Protein AF-E9SCT5-F1 (afdb_monomer_lite)

Foldseek 3Di:
DDDDDDPPPPPPLKDKDWDWDADPLRPWIKIKIFIGRNNDTDDIDDIGTDDSVRVQVVCVVVVRHDDVVVSVVVVD

Organism: NCBI:txid246199

Sequence (76 aa):
MRLKPVNYYAIKNSYIMGMLYSEEDFSENFIQLLHFDGERQTGRSDIFPVDIETAVKALAKVGIMIDLKKIHEEKA

Radius of gyration: 16.74 Å; chains: 1; bounding box: 39×41×41 Å

Structure (mmCIF, N/CA/C/O backbone):
data_AF-E9SCT5-F1
#
_entry.id   AF-E9SCT5-F1
#
loop_
_atom_site.group_PDB
_atom_site.id
_atom_site.type_symbol
_atom_site.label_atom_id
_atom_site.label_alt_id
_atom_site.label_comp_id
_atom_site.label_asym_id
_atom_site.label_entity_id
_atom_site.label_seq_id
_atom_site.pdbx_PDB_ins_code
_atom_site.Cartn_x
_atom_site.Cartn_y
_atom_site.Cartn_z
_atom_site.occupancy
_atom_site.B_iso_or_equiv
_atom_site.auth_seq_id
_atom_site.auth_comp_id
_atom_site.auth_asym_id
_atom_site.auth_atom_id
_atom_site.pdbx_PDB_model_num
ATOM 1 N N . MET A 1 1 ? -22.028 30.972 -6.965 1.00 47.25 1 MET A N 1
ATOM 2 C CA . MET A 1 1 ? -21.742 30.055 -5.839 1.00 47.25 1 MET A CA 1
ATOM 3 C C . MET A 1 1 ? -20.273 30.226 -5.456 1.00 47.25 1 MET A C 1
ATOM 5 O O . MET A 1 1 ? -19.421 29.960 -6.289 1.00 47.25 1 MET A O 1
ATOM 9 N N . ARG A 1 2 ? -19.962 30.783 -4.275 1.00 65.19 2 ARG A N 1
ATOM 10 C CA . ARG A 1 2 ? -18.576 30.987 -3.803 1.00 65.19 2 ARG A CA 1
ATOM 11 C C . ARG A 1 2 ? -18.222 29.821 -2.881 1.00 65.19 2 ARG A C 1
ATOM 13 O O . ARG A 1 2 ? -18.793 29.720 -1.799 1.00 65.19 2 ARG A O 1
ATOM 20 N N . LEU A 1 3 ? -17.341 28.930 -3.326 1.00 63.03 3 LEU A N 1
ATOM 21 C CA . LEU A 1 3 ? -16.862 27.821 -2.501 1.00 63.03 3 LEU A CA 1
ATOM 22 C C . LEU A 1 3 ? -15.986 28.380 -1.372 1.00 63.03 3 LEU A C 1
ATOM 24 O O . LEU A 1 3 ? -15.079 29.171 -1.629 1.00 63.03 3 LEU A O 1
ATOM 28 N N . LYS A 1 4 ? -16.276 27.993 -0.126 1.00 61.38 4 LYS A N 1
ATOM 29 C CA . LYS A 1 4 ? -15.397 28.239 1.023 1.00 61.38 4 LYS A CA 1
ATOM 30 C C . LYS A 1 4 ? -14.551 26.987 1.261 1.00 61.38 4 LYS A C 1
ATOM 32 O O . LYS A 1 4 ? -15.126 25.899 1.281 1.00 61.38 4 LYS A O 1
ATOM 37 N N . PRO A 1 5 ? -13.230 27.116 1.456 1.00 57.00 5 PRO A N 1
ATOM 38 C CA . PRO A 1 5 ? -12.417 25.988 1.880 1.00 57.00 5 PRO A CA 1
ATOM 39 C C . PRO A 1 5 ? -12.898 25.527 3.258 1.00 57.00 5 PRO A C 1
ATOM 41 O O . PRO A 1 5 ? -13.016 26.324 4.189 1.00 57.00 5 PRO A O 1
ATOM 44 N N . VAL A 1 6 ? -13.215 24.242 3.367 1.00 57.03 6 VAL A N 1
ATOM 45 C CA . VAL A 1 6 ? -13.495 23.589 4.643 1.00 57.03 6 VAL A CA 1
ATOM 46 C C . VAL A 1 6 ? -12.205 22.896 5.051 1.00 57.03 6 VAL A C 1
ATOM 48 O O . VAL A 1 6 ? -11.753 21.986 4.359 1.00 57.03 6 VAL A O 1
ATOM 51 N N . ASN A 1 7 ? -11.595 23.339 6.152 1.00 52.44 7 ASN A N 1
ATOM 52 C CA . ASN A 1 7 ? -10.479 22.618 6.753 1.00 52.44 7 ASN A CA 1
ATOM 53 C C . ASN A 1 7 ? -11.017 21.306 7.322 1.00 52.44 7 ASN A C 1
ATOM 55 O O . ASN A 1 7 ? -11.651 21.278 8.376 1.00 52.44 7 ASN A O 1
ATOM 59 N N . TYR A 1 8 ? -10.791 20.219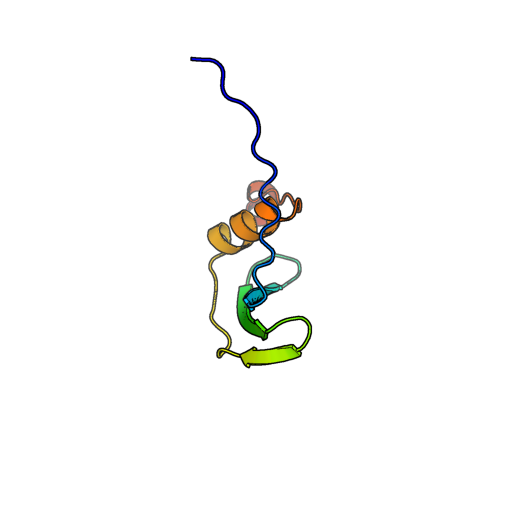 6.591 1.00 51.06 8 TYR A N 1
ATOM 60 C CA . TYR A 1 8 ? -11.100 18.871 7.035 1.00 51.06 8 TYR A CA 1
ATOM 61 C C . TYR A 1 8 ? -10.010 18.447 8.028 1.00 51.06 8 TYR A C 1
ATOM 63 O O . TYR A 1 8 ? -9.050 17.772 7.667 1.00 51.06 8 TYR A O 1
ATOM 71 N N . TYR A 1 9 ? -10.127 18.856 9.293 1.00 52.66 9 TYR A N 1
ATOM 72 C CA . TYR A 1 9 ? -9.411 18.165 10.363 1.00 52.66 9 TYR A CA 1
ATOM 73 C C . TYR A 1 9 ? -10.104 16.815 10.536 1.00 52.66 9 TYR A C 1
ATOM 75 O O . TYR A 1 9 ? -11.003 16.661 11.361 1.00 52.66 9 TYR A O 1
ATOM 83 N N . ALA A 1 10 ? -9.763 15.846 9.684 1.00 53.69 10 ALA A N 1
ATOM 84 C CA . ALA A 1 10 ? -10.157 14.468 9.901 1.00 53.69 10 ALA A CA 1
ATOM 85 C C . ALA A 1 10 ? -9.432 13.988 11.161 1.00 53.69 10 ALA A C 1
ATOM 87 O O . ALA A 1 10 ? -8.373 13.375 11.075 1.00 53.69 10 ALA A O 1
ATOM 88 N N . ILE A 1 11 ? -10.003 14.248 12.339 1.00 56.16 11 ILE A N 1
ATOM 89 C CA . ILE A 1 11 ? -9.671 13.494 13.547 1.00 56.16 11 ILE A CA 1
ATOM 90 C C . ILE A 1 11 ? -10.344 12.134 13.371 1.00 56.16 11 ILE A C 1
ATOM 92 O O . ILE A 1 11 ? -11.375 11.815 13.960 1.00 56.16 11 ILE A O 1
ATOM 96 N N . LYS A 1 12 ? -9.814 11.359 12.427 1.00 63.78 12 LYS A N 1
ATOM 97 C CA . LYS A 1 12 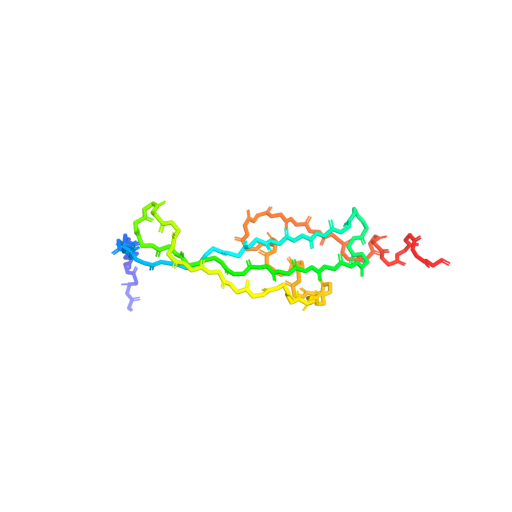? -10.144 9.957 12.293 1.00 63.78 12 LYS A CA 1
ATOM 98 C C . LYS A 1 12 ? -9.198 9.267 13.253 1.00 63.78 12 LYS A C 1
ATOM 100 O O . LYS A 1 12 ? -8.051 9.004 12.914 1.00 63.78 12 LYS A O 1
ATOM 105 N N . ASN A 1 13 ? -9.701 8.982 14.451 1.00 79.44 13 ASN A N 1
ATOM 106 C CA . ASN A 1 13 ? -8.985 8.141 15.402 1.00 79.44 13 ASN A CA 1
ATOM 107 C C . ASN A 1 13 ? -8.675 6.769 14.800 1.00 79.44 13 ASN A C 1
ATOM 109 O O . ASN A 1 13 ? -7.864 6.075 15.359 1.00 79.44 13 ASN A O 1
ATOM 113 N N . SER A 1 14 ? -9.229 6.384 13.647 1.00 87.69 14 SER A N 1
ATOM 114 C CA . SER A 1 14 ? -8.798 5.181 12.954 1.00 87.69 14 SER A CA 1
ATOM 115 C C . SER A 1 14 ? -8.482 5.419 11.479 1.00 87.69 14 SER A C 1
ATOM 117 O O . SER A 1 14 ? -9.260 6.055 10.757 1.00 87.69 14 SER A O 1
ATOM 119 N N . TYR A 1 15 ? -7.341 4.890 11.033 1.00 89.62 15 TYR A N 1
ATOM 120 C CA . TYR A 1 15 ? -6.861 4.977 9.655 1.00 89.62 15 TYR A CA 1
ATOM 121 C C . TYR A 1 15 ? -6.124 3.701 9.222 1.00 89.62 15 TYR A C 1
ATOM 123 O O . TYR A 1 15 ? -5.795 2.836 10.033 1.00 89.62 15 TYR A O 1
ATOM 131 N N . ILE A 1 16 ? -5.894 3.582 7.912 1.00 92.56 16 ILE A N 1
ATOM 132 C CA . ILE A 1 16 ? -5.042 2.547 7.323 1.00 92.56 16 ILE A CA 1
ATOM 133 C C . ILE A 1 16 ? -3.792 3.230 6.776 1.00 92.56 16 ILE A C 1
ATOM 135 O O . ILE A 1 16 ? -3.900 4.192 6.015 1.00 92.56 16 ILE A O 1
ATOM 139 N N . MET A 1 17 ? -2.622 2.730 7.159 1.00 92.62 17 MET A N 1
ATOM 140 C CA . MET A 1 17 ? -1.333 3.116 6.596 1.00 92.62 17 MET A CA 1
ATOM 141 C C . MET A 1 17 ? -0.900 2.065 5.574 1.00 92.62 17 MET A C 1
ATOM 143 O O . MET A 1 17 ? -0.867 0.876 5.884 1.00 92.62 17 MET A O 1
ATOM 147 N N . GLY A 1 18 ? -0.589 2.500 4.354 1.00 93.38 18 GLY A N 1
ATOM 148 C CA . GLY A 1 18 ? -0.016 1.638 3.323 1.00 93.38 18 GLY A CA 1
ATOM 149 C C . GLY A 1 18 ? 1.506 1.693 3.369 1.00 93.38 18 GLY A C 1
ATOM 150 O O . GLY A 1 18 ? 2.083 2.753 3.143 1.00 93.38 18 GLY A O 1
ATOM 151 N N . MET A 1 19 ? 2.140 0.558 3.647 1.00 95.00 19 MET A N 1
ATOM 152 C CA . MET A 1 19 ? 3.587 0.378 3.555 1.00 95.00 19 MET A CA 1
ATOM 153 C C . MET A 1 19 ? 3.911 -0.173 2.172 1.00 95.00 19 MET A C 1
ATOM 155 O O . MET A 1 19 ? 3.614 -1.336 1.899 1.00 95.00 19 MET A O 1
ATOM 159 N N . LEU A 1 20 ? 4.462 0.668 1.298 1.00 95.12 20 LEU A N 1
ATOM 160 C CA . LEU A 1 20 ? 4.904 0.265 -0.034 1.00 95.12 20 LEU A CA 1
ATOM 161 C C . LEU A 1 20 ? 6.377 -0.154 0.023 1.00 95.12 20 LEU A C 1
ATOM 163 O O . LEU A 1 20 ? 7.218 0.595 0.518 1.00 95.12 20 LEU A O 1
ATOM 167 N N . TYR A 1 21 ? 6.662 -1.340 -0.496 1.00 94.88 21 TYR A N 1
ATOM 168 C CA . TYR A 1 21 ? 7.994 -1.896 -0.678 1.00 94.88 21 TYR A CA 1
ATOM 169 C C . TYR A 1 21 ? 8.230 -2.040 -2.172 1.00 94.88 21 TYR A C 1
ATOM 171 O O . TYR A 1 21 ? 7.392 -2.611 -2.869 1.00 94.88 21 TYR A O 1
ATOM 179 N N . SER A 1 22 ? 9.352 -1.530 -2.651 1.00 93.19 22 SER A N 1
ATOM 180 C CA . SER A 1 22 ? 9.710 -1.567 -4.062 1.00 93.19 22 SER A CA 1
ATOM 181 C C . SER A 1 22 ? 11.205 -1.807 -4.178 1.00 93.19 22 SER A C 1
ATOM 183 O O . SER A 1 22 ? 11.971 -1.272 -3.374 1.00 93.19 22 SER A O 1
ATOM 185 N N . GLU A 1 23 ? 11.602 -2.580 -5.182 1.00 91.06 23 GLU A N 1
ATOM 186 C CA . GLU A 1 23 ? 12.988 -2.596 -5.656 1.00 91.06 23 GLU A CA 1
ATOM 187 C C . GLU A 1 23 ? 13.391 -1.207 -6.181 1.00 91.06 23 GLU A C 1
ATOM 189 O O . GLU A 1 23 ? 12.530 -0.391 -6.526 1.00 91.06 23 GLU A O 1
ATOM 194 N N . GLU A 1 24 ? 14.695 -0.926 -6.263 1.00 85.69 24 GLU A N 1
ATOM 195 C CA . GLU A 1 24 ? 15.201 0.387 -6.710 1.00 85.69 24 GLU A CA 1
ATOM 196 C C . GLU A 1 24 ? 14.702 0.767 -8.115 1.00 85.69 24 GLU A C 1
ATOM 198 O O . GLU A 1 24 ? 14.453 1.939 -8.400 1.00 85.69 24 GLU A O 1
ATOM 203 N N . ASP A 1 25 ? 14.504 -0.234 -8.974 1.00 85.06 25 ASP A N 1
ATOM 204 C CA . ASP A 1 25 ? 14.029 -0.096 -10.351 1.00 85.06 25 ASP A CA 1
ATOM 205 C C . ASP A 1 25 ? 12.504 -0.292 -10.498 1.00 85.06 25 ASP A C 1
ATOM 207 O O . ASP A 1 25 ? 11.984 -0.358 -11.619 1.00 85.06 25 ASP A O 1
ATOM 211 N N . PHE A 1 26 ? 11.786 -0.439 -9.378 1.00 87.06 26 PHE A N 1
ATOM 212 C CA . PHE A 1 26 ? 10.348 -0.712 -9.310 1.00 87.06 26 PHE A CA 1
ATOM 213 C C . PHE A 1 26 ? 9.893 -1.948 -10.113 1.00 87.06 26 PHE A C 1
ATOM 215 O O . PHE A 1 26 ? 8.715 -2.040 -10.476 1.00 87.06 26 PHE A O 1
ATOM 222 N N . SER A 1 27 ? 10.794 -2.896 -10.414 1.00 88.00 27 SER A N 1
ATOM 223 C CA . SER A 1 27 ? 10.449 -4.161 -11.091 1.00 88.00 27 SER A CA 1
ATOM 224 C C . SER A 1 27 ? 9.438 -4.976 -10.298 1.00 88.00 27 SER A C 1
ATOM 226 O O . SER A 1 27 ? 8.468 -5.480 -10.864 1.00 88.00 27 SER A O 1
ATOM 228 N N . GLU A 1 28 ? 9.643 -5.050 -8.989 1.00 93.75 28 GLU A N 1
ATOM 229 C CA . GLU A 1 28 ? 8.748 -5.698 -8.049 1.00 93.75 28 GLU A CA 1
ATOM 230 C C . GLU A 1 28 ? 8.269 -4.680 -7.020 1.00 93.75 28 GLU A C 1
ATOM 232 O O . GLU A 1 28 ? 9.050 -3.901 -6.469 1.00 93.75 28 GLU A O 1
ATOM 237 N N . ASN A 1 29 ? 6.958 -4.671 -6.778 1.00 95.88 29 ASN A N 1
ATOM 238 C CA . ASN A 1 29 ? 6.338 -3.786 -5.806 1.00 95.88 29 ASN A CA 1
ATOM 239 C C . ASN A 1 29 ? 5.328 -4.568 -4.981 1.00 95.88 29 ASN A C 1
ATOM 241 O O . ASN A 1 29 ? 4.554 -5.374 -5.502 1.00 95.88 29 ASN A O 1
ATOM 245 N N . PHE A 1 30 ? 5.303 -4.279 -3.690 1.00 97.69 30 PHE A N 1
ATOM 246 C CA . PHE A 1 30 ? 4.429 -4.924 -2.733 1.00 97.69 30 PHE A CA 1
ATOM 247 C C . PHE A 1 30 ? 3.866 -3.904 -1.757 1.00 97.69 30 PHE A C 1
ATOM 249 O O . PHE A 1 30 ? 4.534 -2.941 -1.389 1.00 97.69 30 PHE A O 1
ATOM 256 N N . ILE A 1 31 ? 2.645 -4.134 -1.287 1.00 96.94 31 ILE A N 1
ATOM 257 C CA . ILE A 1 31 ? 2.023 -3.306 -0.260 1.00 96.94 31 ILE A CA 1
ATOM 258 C C . ILE A 1 31 ? 1.568 -4.150 0.922 1.00 96.94 31 ILE A C 1
ATOM 260 O O . ILE A 1 31 ? 0.969 -5.215 0.759 1.00 96.94 31 ILE A O 1
ATOM 264 N N . GLN A 1 32 ? 1.813 -3.633 2.122 1.00 98.06 32 GLN A N 1
ATOM 265 C CA . GLN A 1 32 ? 1.182 -4.103 3.346 1.00 98.06 32 GLN A CA 1
ATOM 266 C C . GLN A 1 32 ? 0.295 -3.002 3.919 1.00 98.06 32 GLN A C 1
ATOM 268 O O . GLN A 1 32 ? 0.706 -1.847 4.039 1.00 98.06 32 GLN A O 1
ATOM 273 N N . LEU A 1 33 ? -0.929 -3.356 4.299 1.00 96.31 33 LEU A N 1
ATOM 274 C CA . LEU A 1 33 ? -1.875 -2.435 4.910 1.00 96.31 33 LEU A CA 1
ATOM 275 C C . LEU A 1 33 ? -1.863 -2.630 6.422 1.00 96.31 33 LEU A C 1
ATOM 277 O O . LEU A 1 33 ? -2.113 -3.725 6.926 1.00 96.31 33 LEU A O 1
ATOM 281 N N . LEU A 1 34 ? -1.588 -1.557 7.152 1.00 96.44 34 LEU A N 1
ATOM 282 C CA . LEU A 1 34 ? -1.563 -1.538 8.607 1.00 96.44 34 LEU A CA 1
ATOM 283 C C . LEU A 1 34 ? -2.757 -0.740 9.117 1.00 96.44 34 LEU A C 1
ATOM 285 O O . LEU A 1 34 ? -2.992 0.384 8.679 1.00 96.44 34 LEU A O 1
ATOM 289 N N . HIS A 1 35 ? -3.516 -1.313 10.043 1.00 94.50 35 HIS A N 1
ATOM 290 C CA . HIS A 1 35 ? -4.644 -0.632 10.672 1.00 94.50 35 HIS A CA 1
ATOM 291 C C . HIS A 1 35 ? -4.190 0.025 11.971 1.00 94.50 35 HIS A C 1
ATOM 293 O O . HIS A 1 35 ? -3.528 -0.621 12.786 1.00 94.50 35 HIS A O 1
ATOM 299 N N . PHE A 1 36 ? -4.554 1.294 12.145 1.00 94.19 36 PHE A N 1
ATOM 300 C CA . PHE A 1 36 ? -4.263 2.085 13.333 1.00 94.19 36 PHE A CA 1
ATOM 301 C C . PHE A 1 36 ? -5.551 2.574 13.995 1.00 94.19 36 PHE A C 1
ATOM 303 O O . PHE A 1 36 ? -6.505 2.977 13.317 1.00 94.19 36 PHE A O 1
ATOM 310 N N . ASP A 1 37 ? -5.535 2.568 15.325 1.00 92.31 37 ASP A N 1
ATOM 311 C CA . ASP A 1 37 ? -6.464 3.279 16.200 1.00 92.31 37 ASP A CA 1
ATOM 312 C C . ASP A 1 37 ? -5.646 4.214 17.113 1.00 92.31 37 ASP A C 1
ATOM 314 O O . ASP A 1 37 ? -4.864 3.782 17.963 1.00 92.31 37 ASP A O 1
ATOM 318 N N . GLY A 1 38 ? -5.732 5.514 16.855 1.00 88.00 38 GLY A N 1
ATOM 319 C CA . GLY A 1 38 ? -4.824 6.544 17.331 1.00 88.00 38 GLY A CA 1
ATOM 320 C C . GLY A 1 38 ? -3.416 6.306 16.792 1.00 88.00 38 GLY A C 1
ATOM 321 O O . GLY A 1 38 ? -3.198 6.194 15.587 1.00 88.00 38 GLY A O 1
ATOM 322 N N . GLU A 1 39 ? -2.456 6.205 17.704 1.00 86.69 39 GLU A N 1
ATOM 323 C CA . GLU A 1 39 ? -1.062 5.863 17.392 1.00 86.69 39 GLU A CA 1
ATOM 324 C C . GLU A 1 39 ? -0.782 4.357 17.514 1.00 86.69 39 GLU A C 1
ATOM 326 O O . GLU A 1 39 ? 0.326 3.894 17.243 1.00 86.69 39 GLU A O 1
ATOM 331 N N . ARG A 1 40 ? -1.779 3.560 17.918 1.00 92.81 40 ARG A N 1
ATOM 332 C CA . ARG A 1 40 ? -1.608 2.126 18.130 1.00 92.81 40 ARG A CA 1
ATOM 333 C C . ARG A 1 40 ? -1.935 1.357 16.858 1.00 92.81 40 ARG A C 1
ATOM 335 O O . ARG A 1 40 ? -3.059 1.412 16.368 1.00 92.81 40 ARG A O 1
ATOM 342 N N . GLN A 1 41 ? -0.988 0.549 16.391 1.00 94.44 41 GLN A N 1
ATOM 343 C CA . GLN A 1 41 ? -1.264 -0.451 15.365 1.00 94.44 41 GLN A CA 1
ATOM 344 C C . GLN A 1 41 ? -2.138 -1.574 15.951 1.00 94.44 41 GLN A C 1
ATOM 346 O O . GLN A 1 41 ? -1.762 -2.236 16.922 1.00 94.44 41 GLN A O 1
ATOM 351 N N . THR A 1 42 ? -3.308 -1.791 15.360 1.00 96.06 42 THR A N 1
ATOM 352 C CA . THR A 1 42 ? -4.329 -2.758 15.803 1.00 96.06 42 THR A CA 1
ATOM 353 C C . THR A 1 42 ? -4.515 -3.916 14.833 1.00 96.06 42 THR A C 1
ATOM 355 O O . THR A 1 42 ? -5.059 -4.950 15.214 1.00 96.06 42 THR A O 1
ATOM 358 N N . GLY A 1 43 ? -4.036 -3.782 13.597 1.00 94.94 43 GLY A N 1
ATOM 359 C CA . GLY A 1 43 ? -4.129 -4.833 12.594 1.00 94.94 43 GLY A CA 1
ATOM 360 C C . GLY A 1 43 ? -3.070 -4.713 11.507 1.00 94.94 43 GLY A C 1
ATOM 361 O O . GLY A 1 43 ? -2.392 -3.692 11.368 1.00 94.94 43 GLY A O 1
ATOM 362 N N . ARG A 1 44 ? -2.932 -5.785 10.732 1.00 97.06 44 ARG A N 1
ATOM 363 C CA . ARG A 1 44 ? -2.117 -5.833 9.519 1.00 97.06 44 ARG A CA 1
ATOM 364 C C . ARG A 1 44 ? -2.739 -6.800 8.524 1.00 97.06 44 ARG A C 1
ATOM 366 O O . ARG A 1 44 ? -3.306 -7.811 8.936 1.00 97.06 44 ARG A O 1
ATOM 373 N N . SER A 1 45 ? -2.614 -6.493 7.244 1.00 97.06 45 SER A N 1
ATOM 374 C CA . SER A 1 45 ? -2.874 -7.443 6.173 1.00 97.06 45 SER A CA 1
ATOM 375 C C . SER A 1 45 ? -1.653 -8.323 5.899 1.00 97.06 45 SER A C 1
ATOM 377 O O . SER A 1 45 ? -0.551 -8.070 6.405 1.00 97.06 45 SER A O 1
ATOM 379 N N . ASP A 1 46 ? -1.851 -9.309 5.027 1.00 97.75 46 ASP A N 1
ATOM 380 C CA . ASP A 1 46 ? -0.764 -9.936 4.279 1.00 97.75 46 ASP A CA 1
ATOM 381 C C . ASP A 1 46 ? -0.108 -8.931 3.317 1.00 97.75 46 ASP A C 1
ATOM 383 O O . 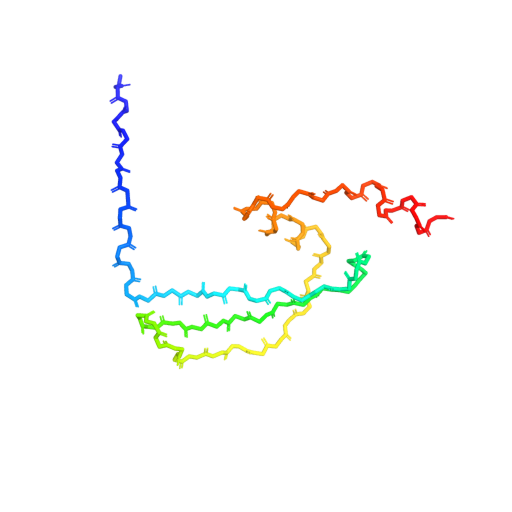ASP A 1 46 ? -0.521 -7.768 3.213 1.00 97.75 46 ASP A O 1
ATOM 387 N N . ILE A 1 47 ? 0.944 -9.379 2.640 1.00 97.69 47 ILE A N 1
ATOM 388 C CA . ILE A 1 47 ? 1.671 -8.595 1.644 1.00 97.69 47 ILE A CA 1
ATOM 389 C C . ILE A 1 47 ? 1.092 -8.919 0.268 1.00 97.69 47 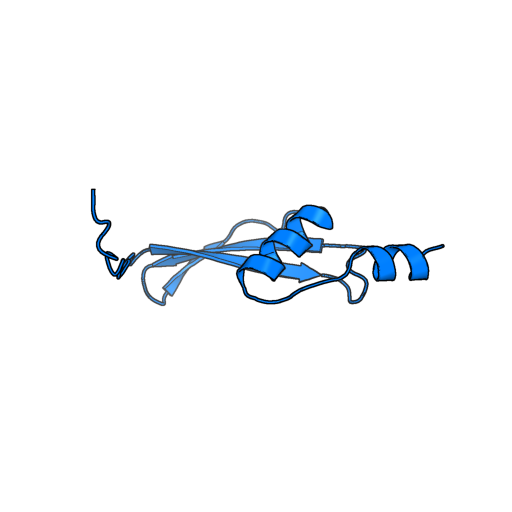ILE A C 1
ATOM 391 O O . ILE A 1 47 ? 1.029 -10.086 -0.120 1.00 97.69 47 ILE A O 1
ATOM 395 N N . PHE A 1 48 ? 0.683 -7.888 -0.468 1.00 96.88 48 PHE A N 1
ATOM 396 C CA . PHE A 1 48 ? 0.091 -8.040 -1.795 1.00 96.88 48 PHE A CA 1
ATOM 397 C C . PHE A 1 48 ? 1.005 -7.457 -2.870 1.00 96.88 48 PHE A C 1
ATOM 399 O O . PHE A 1 48 ? 1.546 -6.371 -2.654 1.00 96.88 48 PHE A O 1
ATOM 406 N N . PRO A 1 49 ? 1.160 -8.125 -4.025 1.00 97.38 49 PRO A N 1
ATOM 407 C CA . PRO A 1 49 ? 1.856 -7.539 -5.160 1.00 97.38 49 PRO A CA 1
ATOM 408 C C . PRO A 1 49 ? 1.073 -6.336 -5.698 1.00 97.38 49 PRO A C 1
ATOM 410 O O . PRO A 1 49 ? -0.161 -6.322 -5.688 1.00 97.38 49 PRO A O 1
ATOM 413 N N . VAL A 1 50 ? 1.800 -5.333 -6.178 1.00 96.19 50 VAL A N 1
ATOM 414 C CA . VAL A 1 50 ? 1.255 -4.110 -6.772 1.00 96.19 50 VAL A CA 1
ATOM 415 C C . VAL A 1 50 ? 1.936 -3.882 -8.115 1.00 96.19 50 VAL A C 1
ATOM 417 O O . VAL A 1 50 ? 3.148 -4.038 -8.245 1.00 96.19 50 VAL A O 1
ATOM 420 N N . ASP A 1 51 ? 1.165 -3.523 -9.135 1.00 94.25 51 ASP A N 1
ATOM 421 C CA . AS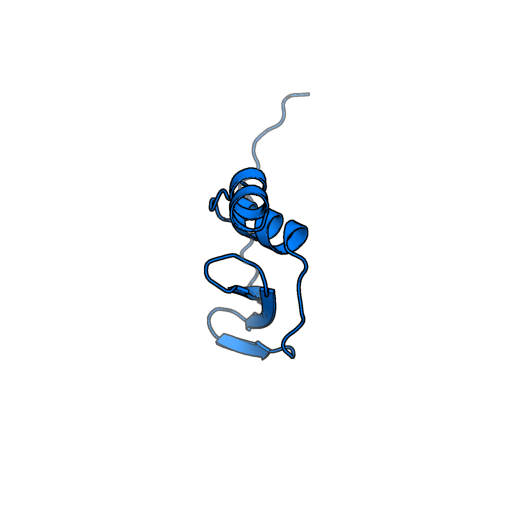P A 1 51 ? 1.737 -3.159 -10.426 1.00 94.25 51 ASP A CA 1
ATOM 422 C C . ASP A 1 51 ? 2.445 -1.794 -10.361 1.00 94.25 51 ASP A C 1
ATOM 424 O O . ASP A 1 51 ? 2.126 -0.931 -9.535 1.00 94.25 51 ASP A O 1
ATOM 428 N N . ILE A 1 52 ? 3.405 -1.586 -11.264 1.00 92.31 52 ILE A N 1
ATOM 429 C CA . ILE A 1 52 ? 4.235 -0.378 -11.283 1.00 92.31 52 ILE A CA 1
ATOM 430 C C . ILE A 1 52 ? 3.408 0.909 -11.434 1.00 92.31 52 ILE A C 1
ATOM 432 O O . ILE A 1 52 ? 3.720 1.922 -10.808 1.00 92.31 52 ILE A O 1
ATOM 436 N N . GLU A 1 53 ? 2.315 0.893 -12.206 1.00 91.69 53 GLU A N 1
ATOM 437 C CA . GLU A 1 53 ? 1.497 2.093 -12.387 1.00 91.69 53 GLU A CA 1
ATOM 438 C C . GLU A 1 53 ? 0.779 2.481 -11.095 1.00 91.69 53 GLU A C 1
ATOM 440 O O . GLU A 1 53 ? 0.701 3.666 -10.752 1.00 91.69 53 GLU A O 1
ATOM 445 N N . THR A 1 54 ? 0.237 1.495 -10.381 1.00 93.00 54 THR A N 1
ATOM 446 C CA . THR A 1 54 ? -0.421 1.697 -9.090 1.00 93.00 54 THR A CA 1
ATOM 447 C C . THR A 1 54 ? 0.577 2.181 -8.040 1.00 93.00 54 THR A C 1
ATOM 449 O O . THR A 1 54 ? 0.279 3.146 -7.330 1.00 93.00 5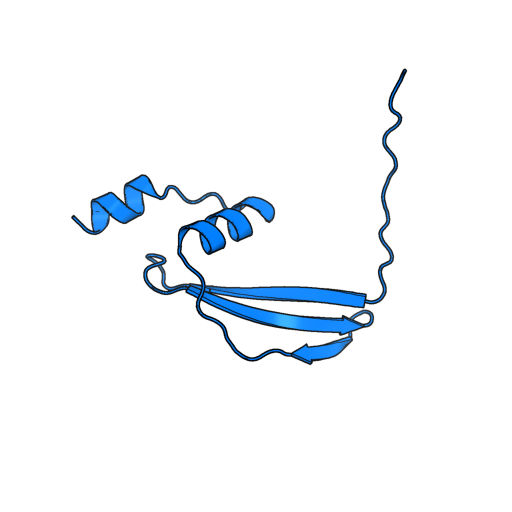4 THR A O 1
ATOM 452 N N . ALA A 1 55 ? 1.773 1.587 -7.980 1.00 93.44 55 ALA A N 1
ATOM 453 C CA . ALA A 1 55 ? 2.844 2.015 -7.079 1.00 93.44 55 ALA A CA 1
ATOM 454 C C . ALA A 1 55 ? 3.246 3.481 -7.330 1.00 93.44 55 ALA A C 1
ATOM 456 O O . ALA A 1 55 ? 3.255 4.292 -6.400 1.00 93.44 55 ALA A O 1
ATOM 457 N N . VAL A 1 56 ? 3.463 3.869 -8.593 1.00 91.94 56 VAL A N 1
ATOM 458 C CA . VAL A 1 56 ? 3.805 5.253 -8.962 1.00 91.94 56 VAL A CA 1
ATOM 459 C C . VAL A 1 56 ? 2.683 6.235 -8.624 1.00 91.94 56 VAL A C 1
ATOM 461 O O . VAL A 1 56 ? 2.948 7.313 -8.093 1.00 91.94 56 VAL A O 1
ATOM 464 N N . LYS A 1 57 ? 1.416 5.879 -8.868 1.00 91.81 57 LYS A N 1
ATOM 465 C CA . LYS A 1 57 ? 0.269 6.731 -8.498 1.00 91.81 57 LYS A CA 1
ATOM 466 C C . LYS A 1 57 ? 0.167 6.917 -6.979 1.00 91.81 57 LYS A C 1
ATOM 468 O O . LYS A 1 57 ? -0.137 8.021 -6.521 1.00 91.81 57 LYS A O 1
ATOM 473 N N . ALA A 1 58 ? 0.431 5.866 -6.200 1.00 90.81 58 ALA A N 1
ATOM 474 C CA . ALA A 1 58 ? 0.450 5.940 -4.741 1.00 90.81 58 ALA A CA 1
ATOM 475 C C . ALA A 1 58 ? 1.581 6.852 -4.237 1.00 90.81 58 ALA A C 1
ATOM 477 O O . ALA A 1 58 ? 1.344 7.716 -3.392 1.00 90.81 58 ALA A O 1
ATOM 478 N N . LEU A 1 59 ? 2.779 6.729 -4.811 1.00 91.25 59 LEU A N 1
ATOM 479 C CA . LEU A 1 59 ? 3.938 7.562 -4.485 1.00 91.25 59 LEU A CA 1
ATOM 480 C C . LEU A 1 59 ? 3.728 9.034 -4.867 1.00 91.25 59 LEU A C 1
ATOM 482 O O . LEU A 1 59 ? 4.003 9.931 -4.066 1.00 91.25 59 LEU A O 1
ATOM 486 N N . ALA A 1 60 ? 3.110 9.300 -6.018 1.00 92.25 60 ALA A N 1
ATOM 487 C CA . ALA A 1 60 ? 2.769 10.659 -6.434 1.00 92.25 60 ALA A CA 1
ATOM 488 C C . ALA A 1 60 ? 1.827 11.351 -5.433 1.00 92.25 60 ALA A C 1
ATOM 490 O O . ALA A 1 60 ? 1.924 12.559 -5.211 1.00 92.25 60 ALA A O 1
ATOM 491 N N . LYS A 1 61 ? 0.944 10.593 -4.764 1.00 89.38 61 LYS A N 1
ATOM 492 C CA . LYS A 1 61 ? 0.025 11.133 -3.750 1.00 89.38 61 LYS A CA 1
ATOM 493 C C . LYS A 1 61 ? 0.746 11.670 -2.511 1.00 89.38 61 LYS A C 1
ATOM 495 O O . LYS A 1 61 ? 0.219 12.577 -1.868 1.00 89.38 61 LYS A O 1
ATOM 500 N N . VAL A 1 62 ? 1.926 11.133 -2.202 1.00 89.12 62 VAL A N 1
ATOM 501 C CA . VAL A 1 62 ? 2.789 11.582 -1.098 1.00 89.12 62 VAL A CA 1
ATOM 502 C C . VAL A 1 62 ? 3.920 12.507 -1.566 1.00 89.12 62 VAL A C 1
ATOM 504 O O . VAL A 1 62 ? 4.779 12.876 -0.773 1.00 89.12 62 VAL A O 1
ATOM 507 N N . GLY A 1 63 ? 3.899 12.927 -2.837 1.00 91.06 63 GLY A N 1
ATOM 508 C CA . GLY A 1 63 ? 4.849 13.884 -3.408 1.00 91.06 63 GLY A CA 1
ATOM 509 C C . GLY A 1 63 ? 6.099 13.263 -4.036 1.00 91.06 63 GLY A C 1
ATOM 510 O O . GLY A 1 63 ? 6.992 14.001 -4.445 1.00 91.06 63 GLY A O 1
ATOM 511 N N . ILE A 1 64 ? 6.170 11.935 -4.147 1.00 89.94 64 ILE A N 1
ATOM 512 C CA . ILE A 1 64 ? 7.273 11.229 -4.806 1.00 89.94 64 ILE A CA 1
ATOM 513 C C . ILE A 1 64 ? 6.898 11.024 -6.277 1.00 89.94 64 ILE A C 1
ATOM 515 O O . ILE A 1 64 ? 6.012 10.238 -6.604 1.00 89.94 64 ILE A O 1
ATOM 519 N N . MET A 1 65 ? 7.557 11.760 -7.171 1.00 89.62 65 MET A N 1
ATOM 520 C CA . MET A 1 65 ? 7.288 11.724 -8.612 1.00 89.62 65 MET A CA 1
ATOM 521 C C . MET A 1 65 ? 8.311 10.834 -9.317 1.00 89.62 65 MET A C 1
ATOM 523 O O . MET A 1 65 ? 9.506 11.118 -9.273 1.00 89.62 65 MET A O 1
ATOM 527 N N . ILE A 1 66 ? 7.837 9.784 -9.988 1.00 86.69 66 ILE A N 1
ATOM 528 C CA . ILE A 1 66 ? 8.672 8.823 -10.718 1.00 86.69 66 ILE A CA 1
ATOM 529 C C . ILE A 1 66 ? 8.390 8.947 -12.214 1.00 86.69 66 ILE A C 1
ATOM 531 O O . ILE A 1 66 ? 7.232 8.951 -12.636 1.00 86.69 66 ILE A O 1
ATOM 535 N N . ASP A 1 67 ? 9.452 9.033 -13.014 1.00 84.94 67 ASP A N 1
ATOM 536 C CA . ASP A 1 67 ? 9.356 9.026 -14.472 1.00 84.94 67 ASP A CA 1
ATOM 537 C C . ASP A 1 67 ? 9.424 7.591 -15.005 1.00 84.94 67 ASP A C 1
ATOM 539 O O . ASP A 1 67 ? 10.497 7.008 -15.156 1.00 84.94 67 ASP A O 1
ATOM 543 N N . LEU A 1 68 ? 8.254 7.031 -15.312 1.00 79.12 68 LEU A N 1
ATOM 544 C CA . LEU A 1 68 ? 8.121 5.677 -15.852 1.00 79.12 68 LEU A CA 1
ATOM 545 C C . LEU A 1 68 ? 8.853 5.480 -17.186 1.00 79.12 68 LEU A C 1
ATOM 547 O O . LEU A 1 68 ? 9.237 4.356 -17.503 1.00 79.12 68 LEU A O 1
ATOM 551 N N . LYS A 1 69 ? 9.056 6.541 -17.981 1.00 79.00 69 LYS A N 1
ATOM 552 C CA . LYS A 1 69 ? 9.733 6.408 -19.279 1.00 79.00 69 LYS A CA 1
ATOM 553 C C . LYS A 1 69 ? 11.203 6.057 -19.103 1.00 79.00 69 LYS A C 1
ATOM 555 O O . LYS A 1 69 ? 11.683 5.169 -19.794 1.00 79.00 69 LYS A O 1
ATOM 560 N N . LYS A 1 70 ? 11.871 6.675 -18.127 1.00 75.19 70 LYS A N 1
ATOM 561 C CA . LYS A 1 70 ? 13.271 6.369 -17.806 1.00 75.19 70 LYS A CA 1
ATOM 562 C C . LYS A 1 70 ? 13.453 4.932 -17.327 1.00 75.19 70 LYS A C 1
ATOM 564 O O . LYS A 1 70 ? 14.376 4.262 -17.764 1.00 75.19 70 LYS A O 1
ATOM 569 N N . ILE A 1 71 ? 12.527 4.437 -16.505 1.00 72.88 71 ILE A N 1
ATOM 570 C CA . ILE A 1 71 ? 12.568 3.055 -16.002 1.00 72.88 71 ILE A CA 1
ATOM 571 C C . ILE A 1 71 ? 12.407 2.043 -17.146 1.00 72.88 71 ILE A C 1
ATOM 573 O O . ILE A 1 71 ? 13.066 1.007 -17.160 1.00 72.88 71 ILE A O 1
ATOM 577 N N . HIS A 1 72 ? 11.535 2.325 -18.117 1.00 69.44 72 HIS A N 1
ATOM 578 C CA . HIS A 1 72 ? 11.375 1.457 -19.284 1.00 69.44 72 HIS A CA 1
ATOM 579 C C . HIS A 1 72 ? 12.553 1.543 -20.267 1.00 69.44 72 HIS A C 1
ATOM 581 O O . HIS A 1 72 ? 12.866 0.540 -20.901 1.00 69.44 72 HIS A O 1
ATOM 587 N N . GLU A 1 73 ? 13.213 2.698 -20.385 1.00 64.50 73 GLU A N 1
ATOM 588 C CA . GLU A 1 73 ? 14.411 2.880 -21.220 1.00 64.50 73 GLU A CA 1
ATOM 589 C C . GLU A 1 73 ? 15.641 2.149 -20.659 1.00 64.50 73 GLU A C 1
ATOM 591 O O . GLU A 1 73 ? 16.422 1.615 -21.434 1.00 64.50 73 GLU A O 1
ATOM 596 N N . GLU A 1 74 ? 15.793 2.051 -19.335 1.00 59.78 74 GLU A N 1
ATOM 597 C CA . GLU A 1 74 ? 16.872 1.273 -18.696 1.00 59.78 74 GLU A CA 1
ATOM 598 C C . GLU A 1 74 ? 16.694 -0.251 -18.839 1.00 59.78 74 GLU A C 1
ATOM 600 O O . GLU A 1 74 ? 17.641 -1.010 -18.626 1.00 59.78 74 GLU A O 1
ATOM 605 N N . LYS A 1 75 ? 15.490 -0.707 -19.209 1.00 57.38 75 LYS A N 1
ATOM 606 C CA . LYS A 1 75 ? 15.146 -2.128 -19.390 1.00 57.38 75 LYS A CA 1
ATOM 607 C C . LYS A 1 75 ? 15.179 -2.601 -20.851 1.00 57.38 75 LYS A C 1
ATOM 609 O O . LYS A 1 75 ? 14.992 -3.799 -21.075 1.00 57.38 75 LYS A O 1
ATOM 614 N N . ALA A 1 76 ? 15.370 -1.697 -21.816 1.00 50.97 76 ALA A N 1
ATOM 615 C CA . ALA A 1 76 ? 15.423 -1.983 -23.256 1.00 50.97 76 ALA A CA 1
ATOM 616 C C . ALA A 1 76 ? 16.867 -2.134 -23.759 1.00 50.97 76 ALA A C 1
ATOM 618 O O . ALA A 1 76 ? 17.084 -3.018 -24.619 1.00 50.97 76 ALA A O 1
#

pLDDT: mean 83.84, std 15.08, range [47.25, 98.06]

Secondary structure (DSSP, 8-state):
--PPP-------SEEEEEEEEE-TTSSSEEEEEEEEETTEEEEEEEEEE--HHHHHHHHHHTT----HHHHHHTT-